Protein AF-A0A3D0QG97-F1 (afdb_monomer_lite)

Secondary structure (DSSP, 8-state):
-HHHHHHHHHHHHHHT-PPPPPGGG-TT--S-----SS-----S----S--SEEEEEE-TTS-EEEEEGGGTEEEEE-TT--EEEEEE-SS---

Structure (mmCIF, N/CA/C/O backbone):
data_AF-A0A3D0QG97-F1
#
_entry.id   AF-A0A3D0QG97-F1
#
loop_
_atom_site.group_PDB
_atom_site.id
_atom_site.type_symbol
_atom_site.label_atom_id
_atom_site.label_alt_id
_atom_site.label_comp_id
_atom_site.label_asym_id
_atom_site.label_entity_id
_atom_site.label_seq_id
_atom_site.pdbx_PDB_ins_code
_atom_site.Cartn_x
_atom_site.Cartn_y
_atom_site.Cartn_z
_atom_site.occupancy
_atom_site.B_iso_or_equiv
_atom_site.auth_seq_id
_atom_site.auth_comp_id
_atom_site.auth_asym_id
_atom_site.auth_atom_id
_atom_site.pdbx_PDB_model_num
ATOM 1 N N . MET A 1 1 ? -4.471 5.896 53.898 1.00 71.31 1 MET A N 1
ATOM 2 C CA . MET A 1 1 ? -3.628 6.039 52.689 1.00 71.31 1 MET A CA 1
ATOM 3 C C . MET A 1 1 ? -3.124 4.695 52.164 1.00 71.31 1 MET A C 1
ATOM 5 O O . MET A 1 1 ? -3.542 4.324 51.081 1.00 71.31 1 MET A O 1
ATOM 9 N N . ILE A 1 2 ? -2.336 3.915 52.919 1.00 81.88 2 ILE A N 1
ATOM 10 C CA . ILE A 1 2 ? -1.794 2.611 52.456 1.00 81.88 2 ILE A CA 1
ATOM 11 C C . ILE A 1 2 ? -2.882 1.581 52.089 1.00 81.88 2 ILE A C 1
ATOM 13 O O . ILE A 1 2 ? -2.804 0.962 51.035 1.00 81.88 2 ILE A O 1
ATOM 17 N N . ARG A 1 3 ? -3.945 1.443 52.898 1.00 79.31 3 ARG A N 1
ATOM 18 C CA . ARG A 1 3 ? -5.080 0.546 52.585 1.00 79.31 3 ARG A CA 1
ATOM 19 C C . ARG A 1 3 ? -5.776 0.894 51.265 1.00 79.31 3 ARG A C 1
ATOM 21 O O . ARG A 1 3 ? -6.115 0.001 50.503 1.00 79.31 3 ARG A O 1
ATOM 28 N N . SER A 1 4 ? -5.955 2.182 50.992 1.00 77.00 4 SER A N 1
ATOM 29 C CA . SER A 1 4 ? -6.586 2.672 49.763 1.00 77.00 4 SER A CA 1
ATOM 30 C C . SER A 1 4 ? -5.725 2.374 48.529 1.00 77.00 4 SER A C 1
ATOM 32 O O . SER A 1 4 ? -6.261 2.021 47.486 1.00 77.00 4 SER A O 1
ATOM 34 N N . ILE A 1 5 ? -4.395 2.444 48.673 1.00 87.12 5 ILE A N 1
ATOM 35 C CA . ILE A 1 5 ? -3.435 2.088 47.617 1.00 87.12 5 ILE A CA 1
ATOM 36 C C . ILE A 1 5 ? -3.466 0.581 47.333 1.00 87.12 5 ILE A C 1
ATOM 38 O O . ILE A 1 5 ? -3.529 0.189 46.174 1.00 87.12 5 ILE A O 1
ATOM 42 N N . LEU A 1 6 ? -3.484 -0.266 48.368 1.00 88.12 6 LEU A N 1
ATOM 43 C CA . LEU A 1 6 ? -3.579 -1.724 48.203 1.00 88.12 6 LEU A CA 1
ATOM 44 C C . LEU A 1 6 ? -4.867 -2.151 47.491 1.00 88.12 6 LEU A C 1
ATOM 46 O O . LEU A 1 6 ? -4.828 -3.023 46.629 1.00 88.12 6 LEU A O 1
ATOM 50 N N . ILE A 1 7 ? -5.996 -1.520 47.822 1.00 89.75 7 ILE A N 1
ATOM 51 C CA . ILE A 1 7 ? -7.278 -1.796 47.164 1.00 89.75 7 ILE A CA 1
ATOM 52 C C . ILE A 1 7 ? -7.218 -1.379 45.690 1.00 89.75 7 ILE A C 1
ATOM 54 O O . ILE A 1 7 ? -7.586 -2.169 44.828 1.00 89.75 7 ILE A O 1
ATOM 58 N N . ALA A 1 8 ? -6.698 -0.186 45.384 1.00 89.19 8 ALA A N 1
ATOM 59 C CA . ALA A 1 8 ? -6.562 0.285 44.006 1.00 89.19 8 ALA A CA 1
ATOM 60 C C . ALA A 1 8 ? -5.628 -0.606 43.167 1.00 89.19 8 ALA A C 1
ATOM 62 O O . ALA A 1 8 ? -5.947 -0.924 42.024 1.00 89.19 8 ALA A O 1
ATOM 63 N N . LEU A 1 9 ? -4.510 -1.061 43.746 1.00 86.81 9 LEU A N 1
ATOM 64 C CA . LEU A 1 9 ? -3.568 -1.964 43.083 1.00 86.81 9 LEU A CA 1
ATOM 65 C C . LEU A 1 9 ? -4.200 -3.335 42.804 1.00 86.81 9 LEU A C 1
ATOM 67 O O . LEU A 1 9 ? -4.008 -3.891 41.730 1.00 86.81 9 LEU A O 1
ATOM 71 N N . CYS A 1 10 ? -4.988 -3.854 43.750 1.00 85.38 10 CYS A N 1
ATOM 72 C CA . CYS A 1 10 ? -5.704 -5.119 43.600 1.00 85.38 10 CYS A CA 1
ATOM 73 C C . CYS A 1 10 ? -6.783 -5.031 42.508 1.00 85.38 10 CYS A C 1
ATOM 75 O O . CYS A 1 10 ? -6.902 -5.931 41.683 1.00 85.38 10 CYS A O 1
ATOM 77 N N . VAL A 1 11 ? -7.515 -3.913 42.441 1.00 85.62 11 VAL A N 1
ATOM 78 C CA . VAL A 1 11 ? -8.505 -3.654 41.382 1.00 85.62 11 VAL A CA 1
ATOM 79 C C . VAL A 1 11 ? -7.838 -3.548 40.009 1.00 85.62 11 VAL A C 1
ATOM 81 O O . VAL A 1 11 ? -8.331 -4.144 39.058 1.00 85.62 11 VAL A O 1
ATOM 84 N N . LEU A 1 12 ? -6.697 -2.859 39.904 1.00 81.00 12 LEU A N 1
ATOM 85 C CA . LEU A 1 12 ? -5.899 -2.801 38.672 1.00 81.00 12 LEU A CA 1
ATOM 86 C C . LEU A 1 12 ? -5.421 -4.189 38.231 1.00 81.00 12 LEU A C 1
ATOM 88 O O . LEU A 1 12 ? -5.497 -4.511 37.051 1.00 81.00 12 LEU A O 1
ATOM 92 N N . PHE A 1 13 ? -4.968 -5.017 39.173 1.00 78.44 13 PHE A N 1
ATOM 93 C CA . PHE A 1 13 ? -4.485 -6.368 38.883 1.00 78.44 13 PHE A CA 1
ATOM 94 C C . PHE A 1 13 ? -5.611 -7.301 38.421 1.00 78.44 13 PHE A C 1
ATOM 96 O O . PHE A 1 13 ? -5.426 -8.078 37.491 1.00 78.44 13 PHE A O 1
ATOM 103 N N . LEU A 1 14 ? -6.793 -7.195 39.034 1.00 75.25 14 LEU A N 1
ATOM 104 C CA . LEU A 1 14 ? -7.969 -7.982 38.658 1.00 75.25 14 LEU A CA 1
ATOM 105 C C . LEU A 1 14 ? -8.598 -7.501 37.339 1.00 75.25 14 LEU A C 1
ATOM 107 O O . LEU A 1 14 ? -9.099 -8.319 36.576 1.00 75.25 14 LEU A O 1
ATOM 111 N N . ALA A 1 15 ? -8.532 -6.201 37.035 1.00 76.00 15 ALA A N 1
ATOM 112 C CA . ALA A 1 15 ? -8.995 -5.635 35.765 1.00 76.00 15 ALA A CA 1
ATOM 113 C C . ALA A 1 15 ? -8.012 -5.856 34.594 1.00 76.00 15 ALA A C 1
ATOM 115 O O . ALA A 1 15 ? -8.378 -5.670 33.434 1.00 76.00 15 ALA A O 1
ATOM 116 N N . ALA A 1 16 ? -6.767 -6.257 34.877 1.00 72.06 16 ALA A N 1
ATOM 117 C CA . ALA A 1 16 ? -5.757 -6.551 33.860 1.00 72.06 16 ALA A CA 1
ATOM 118 C C . ALA A 1 16 ? -5.941 -7.924 33.182 1.00 72.06 16 ALA A C 1
ATOM 120 O O . ALA A 1 16 ? -5.243 -8.212 32.209 1.00 72.06 16 ALA A O 1
ATOM 121 N N . CYS A 1 17 ? -6.885 -8.754 33.642 1.00 73.62 17 CYS A N 1
ATOM 122 C CA . CYS A 1 17 ? -7.338 -9.921 32.887 1.00 73.62 17 CYS A CA 1
ATOM 123 C C . CYS A 1 17 ? -8.131 -9.456 31.660 1.00 73.62 17 CYS A C 1
ATOM 125 O O . CYS A 1 17 ? -9.348 -9.311 31.705 1.00 73.62 17 CYS A O 1
ATOM 127 N N . GLN A 1 18 ? -7.426 -9.186 30.566 1.00 68.88 18 GLN A N 1
ATOM 128 C CA . GLN A 1 18 ? -8.042 -8.995 29.260 1.00 68.88 18 GLN A CA 1
ATOM 129 C C . GLN A 1 18 ? -8.320 -10.377 28.660 1.00 68.88 18 GLN A C 1
ATOM 131 O O . GLN A 1 18 ? -7.426 -11.227 28.619 1.00 68.88 18 GLN A O 1
ATOM 136 N N . GLU A 1 19 ? -9.554 -10.621 28.224 1.00 71.12 19 GLU A N 1
ATOM 137 C CA . GLU A 1 19 ? -9.879 -11.849 27.501 1.00 71.12 19 GLU A CA 1
ATOM 138 C C . GLU A 1 19 ? -9.208 -11.863 26.121 1.00 71.12 19 GLU A C 1
ATOM 140 O O . GLU A 1 19 ? -8.897 -10.824 25.533 1.00 71.12 19 GLU A O 1
ATOM 145 N N . LYS A 1 20 ? -8.951 -13.067 25.600 1.00 68.94 20 LYS A N 1
ATOM 146 C CA . LYS A 1 20 ? -8.435 -13.237 24.242 1.00 68.94 20 LYS A CA 1
ATOM 147 C C . LYS A 1 20 ? -9.474 -12.681 23.266 1.00 68.94 20 LYS A C 1
ATOM 149 O O . LYS A 1 20 ? -10.624 -13.099 23.315 1.00 68.94 20 LYS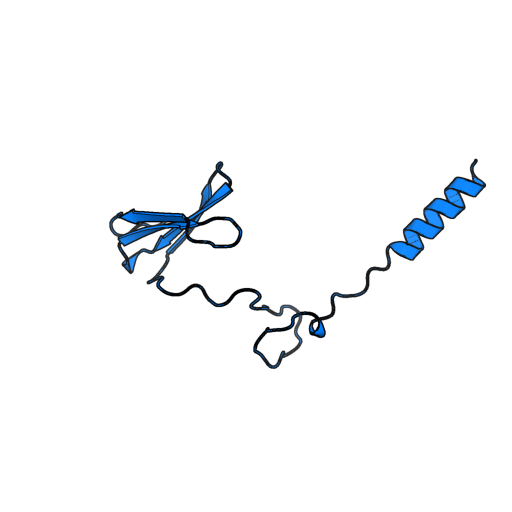 A O 1
ATOM 154 N N . PHE A 1 21 ? -9.050 -11.781 22.378 1.00 72.25 21 PHE A N 1
ATOM 155 C CA . PHE A 1 21 ? -9.891 -11.238 21.310 1.00 72.25 21 PHE A CA 1
ATOM 156 C C . PHE A 1 21 ? -10.629 -12.371 20.576 1.00 72.25 21 PHE A C 1
ATOM 158 O O . PHE A 1 21 ? -9.983 -13.285 20.047 1.00 72.25 21 PHE A O 1
ATOM 165 N N . SER A 1 22 ? -11.966 -12.334 20.592 1.00 72.06 22 SER A N 1
ATOM 166 C CA . SER A 1 22 ? -12.790 -13.350 19.939 1.00 72.06 22 SER A CA 1
ATOM 167 C C . SER A 1 22 ? -12.831 -13.093 18.439 1.00 72.06 22 SER A C 1
ATOM 169 O O . SER A 1 22 ? -13.207 -12.015 17.985 1.00 72.06 22 SER A O 1
ATOM 171 N N . LEU A 1 23 ? -12.468 -14.102 17.649 1.00 71.19 23 LEU A N 1
ATOM 172 C CA . LEU A 1 23 ? -12.497 -14.000 16.189 1.00 71.19 23 LEU A CA 1
ATOM 173 C C . LEU A 1 23 ? -13.925 -13.920 15.634 1.00 71.19 23 LEU A C 1
ATOM 175 O O . LEU A 1 23 ? -14.108 -13.438 14.520 1.00 71.19 23 LEU A O 1
ATOM 179 N N . ASP A 1 24 ? -14.926 -14.327 16.420 1.00 71.94 24 ASP A N 1
ATOM 180 C CA . ASP A 1 24 ? -16.342 -14.236 16.052 1.00 71.94 24 ASP A CA 1
ATOM 181 C C . ASP A 1 24 ? -16.815 -12.775 15.903 1.00 71.94 24 ASP A C 1
ATOM 183 O O . ASP A 1 24 ? -17.810 -12.507 15.231 1.00 71.94 24 ASP A O 1
ATOM 187 N N . GLU A 1 25 ? -16.090 -11.816 16.493 1.00 73.38 25 GLU A N 1
ATOM 188 C CA . GLU A 1 25 ? -16.379 -10.378 16.398 1.00 73.38 25 GLU A CA 1
ATOM 189 C C . GLU A 1 25 ? -15.951 -9.762 15.052 1.00 73.38 25 GLU A C 1
ATOM 191 O O . GLU A 1 25 ? -16.393 -8.666 14.701 1.00 73.38 25 GLU A O 1
ATOM 196 N N . LEU A 1 26 ? -15.136 -10.463 14.253 1.00 72.69 26 LEU A N 1
ATOM 197 C CA . LEU A 1 26 ? -14.735 -10.036 12.908 1.00 72.69 26 LEU A CA 1
ATOM 198 C C . LEU A 1 26 ? -15.840 -10.351 11.886 1.00 72.69 26 LEU A C 1
ATOM 200 O O . LEU A 1 26 ? -15.708 -11.220 11.020 1.00 72.69 26 LEU A O 1
ATOM 204 N N . ALA A 1 27 ? -16.955 -9.627 11.971 1.00 55.41 27 ALA A N 1
ATOM 205 C CA . ALA A 1 27 ? -18.036 -9.711 10.996 1.00 55.41 27 ALA A CA 1
ATOM 206 C C . ALA A 1 27 ? -17.529 -9.335 9.587 1.00 55.4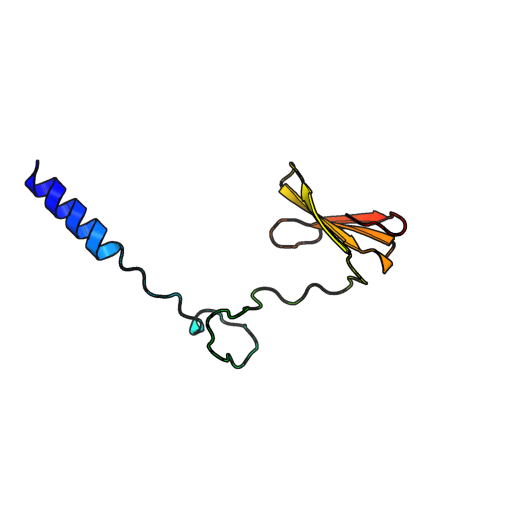1 27 ALA A C 1
ATOM 208 O O . ALA A 1 27 ? -17.226 -8.176 9.313 1.00 55.41 27 ALA A O 1
ATOM 209 N N . GLY A 1 28 ? -17.448 -10.317 8.683 1.00 56.12 28 GLY A N 1
ATOM 210 C CA . GLY A 1 28 ? -17.063 -10.113 7.278 1.00 56.12 28 GLY A CA 1
ATOM 211 C C . GLY A 1 28 ? -15.777 -10.815 6.840 1.00 56.12 28 GLY A C 1
ATOM 212 O O . GLY A 1 28 ? -15.517 -10.879 5.638 1.00 56.12 28 GLY A O 1
ATOM 213 N N . ALA A 1 29 ? -15.017 -11.408 7.765 1.00 55.41 29 ALA A N 1
ATOM 214 C CA . ALA A 1 29 ? -13.889 -12.255 7.406 1.00 55.41 29 ALA A CA 1
ATOM 215 C C . ALA A 1 29 ? -14.408 -13.530 6.716 1.00 55.41 29 ALA A C 1
ATOM 217 O O . ALA A 1 29 ? -14.937 -14.450 7.341 1.00 55.41 29 ALA A O 1
ATOM 218 N N . ARG A 1 30 ? -14.302 -13.584 5.386 1.00 57.03 30 ARG A N 1
ATOM 219 C CA . ARG A 1 30 ? -14.519 -14.821 4.634 1.00 57.03 30 ARG A CA 1
ATOM 220 C C . ARG A 1 30 ? -13.376 -15.767 4.979 1.00 57.03 30 ARG A C 1
ATOM 222 O O . ARG A 1 30 ? -12.297 -15.570 4.442 1.00 57.03 30 ARG A O 1
ATOM 229 N N . THR A 1 31 ? -13.586 -16.770 5.834 1.00 57.44 31 THR A N 1
ATOM 230 C CA . THR A 1 31 ? -12.951 -18.105 5.737 1.00 57.44 31 THR A CA 1
ATOM 231 C C . THR A 1 31 ? -13.277 -18.998 6.934 1.00 57.44 31 THR A C 1
ATOM 233 O O . THR A 1 31 ? -13.431 -18.561 8.066 1.00 57.44 31 THR A O 1
ATOM 236 N N . THR A 1 32 ? -13.364 -20.298 6.669 1.00 58.69 32 THR A N 1
ATOM 237 C CA . THR A 1 32 ? -13.225 -21.365 7.661 1.00 58.69 32 THR A CA 1
ATOM 238 C C . THR A 1 32 ? -11.808 -21.326 8.239 1.00 58.69 32 THR A C 1
ATOM 240 O O . THR A 1 32 ? -10.847 -21.600 7.520 1.00 58.69 32 THR A O 1
ATOM 243 N N . PHE A 1 33 ? -11.669 -20.970 9.514 1.00 62.94 33 PHE A N 1
ATOM 244 C CA . PHE A 1 33 ? -10.371 -20.843 10.176 1.00 62.94 33 PHE A CA 1
ATOM 245 C C . PHE A 1 33 ? -9.823 -22.204 10.621 1.00 62.94 33 PHE A C 1
ATOM 247 O O . PHE A 1 33 ? -10.506 -22.963 11.308 1.00 62.94 33 PHE A O 1
ATOM 254 N N . VAL A 1 34 ? -8.567 -22.501 10.273 1.00 63.44 34 VAL A N 1
ATOM 255 C CA . VAL A 1 34 ? -7.788 -23.575 10.907 1.00 63.44 34 VAL A CA 1
ATOM 256 C C . VAL A 1 34 ? -6.941 -22.919 11.988 1.00 63.44 34 VAL A C 1
ATOM 258 O O . VAL A 1 34 ? -6.022 -22.164 11.685 1.00 63.44 34 VAL A O 1
ATOM 261 N N . VAL A 1 35 ? -7.288 -23.161 13.250 1.00 64.25 35 VAL A N 1
ATOM 262 C CA . VAL A 1 35 ? -6.591 -22.570 14.397 1.00 64.25 35 VAL A CA 1
ATOM 263 C C . VAL A 1 35 ? -5.183 -23.166 14.497 1.00 64.25 35 VAL A C 1
ATOM 265 O O . VAL A 1 35 ? -5.030 -24.353 14.779 1.00 64.25 35 VAL A O 1
ATOM 268 N N . GLY A 1 36 ? -4.164 -22.335 14.277 1.00 69.69 36 GLY A N 1
ATOM 269 C CA . GLY A 1 36 ? -2.750 -22.628 14.535 1.00 69.69 36 GLY A CA 1
ATOM 270 C C . GLY A 1 36 ? -2.049 -21.441 15.211 1.00 69.69 36 GLY A C 1
ATOM 271 O O . GLY A 1 36 ? -2.661 -20.388 15.395 1.00 69.69 36 GLY A O 1
ATOM 272 N N . ASP A 1 37 ? -0.768 -21.590 15.563 1.00 70.19 37 ASP A N 1
ATOM 273 C CA . ASP A 1 37 ? 0.003 -20.587 16.328 1.00 70.19 37 ASP A CA 1
ATOM 274 C C . ASP A 1 37 ? 0.148 -19.225 15.619 1.00 70.19 37 ASP A C 1
ATOM 276 O O . ASP A 1 37 ? 0.386 -18.202 16.256 1.00 70.19 37 ASP A O 1
ATOM 280 N N . THR A 1 38 ? -0.015 -19.173 14.295 1.00 72.50 38 THR A N 1
ATOM 281 C CA . THR A 1 38 ? -0.090 -17.926 13.521 1.00 72.50 38 THR A CA 1
ATOM 282 C C . THR A 1 38 ? -1.227 -18.044 12.517 1.00 72.50 38 THR A C 1
ATOM 284 O O . THR A 1 38 ? -1.191 -18.894 11.632 1.00 72.50 38 THR A O 1
ATOM 287 N N . THR A 1 39 ? -2.248 -17.200 12.662 1.00 72.00 39 THR A N 1
ATOM 288 C CA . THR A 1 39 ? -3.391 -17.131 11.742 1.00 72.00 39 THR A CA 1
ATOM 289 C C . THR A 1 39 ? -3.438 -15.734 11.142 1.00 72.00 39 THR A C 1
ATOM 291 O O . THR A 1 39 ? -3.543 -14.750 11.872 1.00 72.00 39 THR A O 1
ATOM 294 N N . TYR A 1 40 ? -3.345 -15.646 9.817 1.00 69.69 40 TYR A N 1
ATOM 295 C CA . TYR A 1 40 ? -3.520 -14.388 9.100 1.00 69.69 40 TYR A CA 1
ATOM 296 C C . TYR A 1 40 ? -5.011 -14.140 8.883 1.00 69.69 40 TYR A C 1
ATOM 298 O O . TYR A 1 40 ? -5.716 -14.996 8.353 1.00 69.69 40 TYR A O 1
ATOM 306 N N . LEU A 1 41 ? -5.478 -12.9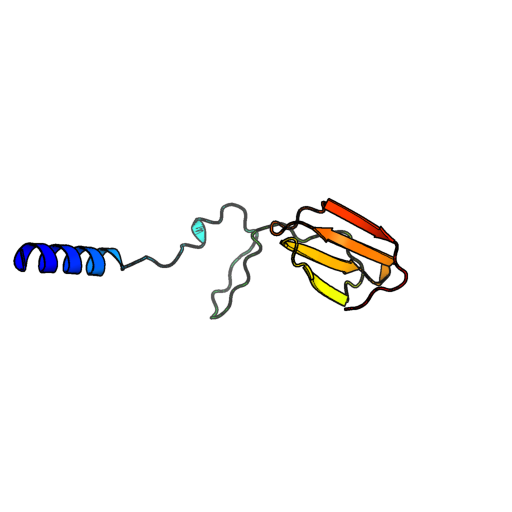72 9.317 1.00 72.12 41 LEU A N 1
ATOM 307 C CA . LEU A 1 41 ? -6.852 -12.517 9.144 1.00 72.12 41 LEU A CA 1
ATOM 308 C C . LEU A 1 41 ? -6.857 -11.394 8.117 1.00 72.12 41 LEU A C 1
ATOM 310 O O . LEU A 1 41 ? -6.177 -10.382 8.284 1.00 72.12 41 LEU A O 1
ATOM 314 N N . GLU A 1 42 ? -7.630 -11.577 7.058 1.00 72.56 42 GLU A N 1
ATOM 315 C CA . GLU A 1 42 ? -7.852 -10.548 6.054 1.00 72.56 42 GL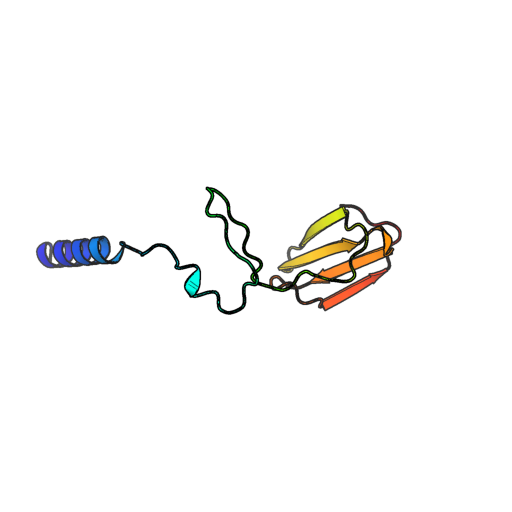U A CA 1
ATOM 316 C C . GLU A 1 42 ? -8.927 -9.578 6.567 1.00 72.56 42 GLU A C 1
ATOM 318 O O . GLU A 1 42 ? -10.122 -9.859 6.506 1.00 72.56 42 GLU A O 1
ATOM 323 N N . ILE A 1 43 ? -8.491 -8.462 7.163 1.00 69.19 43 ILE A N 1
ATOM 324 C CA . ILE A 1 43 ? -9.380 -7.440 7.756 1.00 69.19 43 ILE A CA 1
ATOM 325 C C . ILE A 1 43 ? -9.868 -6.438 6.687 1.00 69.19 43 ILE A C 1
ATOM 327 O O . ILE A 1 43 ? -10.948 -5.864 6.813 1.00 69.19 43 ILE A O 1
ATOM 331 N N . VAL A 1 44 ? -9.091 -6.249 5.616 1.00 68.31 44 VAL A N 1
ATOM 332 C CA . VAL A 1 44 ? -9.393 -5.392 4.456 1.00 68.31 44 VAL A CA 1
ATOM 333 C C . VAL A 1 44 ? -9.272 -6.270 3.207 1.00 68.31 44 VAL A C 1
ATOM 335 O O . VAL A 1 44 ? -8.344 -7.079 3.177 1.00 68.31 44 VAL A O 1
ATOM 338 N N . PRO A 1 45 ? -10.172 -6.162 2.205 1.00 71.50 45 PRO A N 1
ATOM 339 C CA . PRO A 1 45 ? -10.054 -6.927 0.963 1.00 71.50 45 PRO A CA 1
ATOM 340 C C . PRO A 1 45 ? -8.663 -6.768 0.331 1.00 71.50 45 PRO A C 1
ATOM 342 O O . PRO A 1 45 ? -8.005 -5.742 0.548 1.00 71.50 45 PRO A O 1
ATOM 345 N N . PRO A 1 46 ? -8.225 -7.746 -0.476 1.00 75.88 46 PRO A N 1
ATOM 346 C CA . PRO A 1 46 ? -6.885 -7.726 -1.031 1.00 75.88 46 PRO A CA 1
ATOM 347 C C . PRO A 1 46 ? -6.731 -6.511 -1.950 1.00 75.88 46 PRO A C 1
ATOM 349 O O . PRO A 1 46 ? -7.652 -6.137 -2.682 1.00 75.88 46 PRO A O 1
ATOM 352 N N . TYR A 1 47 ? -5.569 -5.857 -1.895 1.00 82.38 47 TYR A N 1
ATOM 353 C CA . TYR A 1 47 ? -5.289 -4.735 -2.784 1.00 82.38 47 TYR A CA 1
ATOM 354 C C . TYR A 1 47 ? -5.132 -5.235 -4.219 1.00 82.38 47 TYR A C 1
ATOM 356 O O . TYR A 1 47 ? -4.188 -5.953 -4.544 1.00 82.38 47 TYR A O 1
ATOM 364 N N . GLU A 1 48 ? -6.042 -4.809 -5.085 1.00 88.81 48 GLU A N 1
ATOM 365 C CA . GLU A 1 48 ? -6.044 -5.180 -6.497 1.00 88.81 48 GLU A CA 1
ATOM 366 C C . GLU A 1 48 ? -5.209 -4.218 -7.356 1.00 88.81 48 GLU A C 1
ATOM 368 O O . GLU A 1 48 ? -4.970 -3.058 -7.011 1.00 88.81 48 GLU A O 1
ATOM 373 N N . GLY A 1 49 ? -4.796 -4.687 -8.535 1.00 92.81 49 GLY A N 1
ATOM 374 C CA . GLY A 1 49 ? -4.180 -3.844 -9.567 1.00 92.81 49 GLY A CA 1
ATOM 375 C C . GLY A 1 49 ? -2.678 -3.584 -9.413 1.00 92.81 49 GLY A C 1
ATOM 376 O O . GLY A 1 49 ? -2.123 -2.828 -10.212 1.00 92.81 49 GLY A O 1
ATOM 377 N N . PHE A 1 50 ? -2.012 -4.206 -8.440 1.00 95.88 50 PHE A N 1
ATOM 378 C CA . PHE A 1 50 ? -0.551 -4.311 -8.400 1.00 95.88 50 PHE A CA 1
ATOM 379 C C . PHE A 1 50 ? -0.053 -5.395 -9.368 1.00 95.88 50 PHE A C 1
ATOM 381 O O . PHE A 1 50 ? -0.739 -6.385 -9.617 1.00 95.88 50 PHE A O 1
ATOM 388 N N . ASN A 1 51 ? 1.146 -5.220 -9.921 1.00 97.06 51 ASN A N 1
ATOM 389 C CA . ASN A 1 51 ? 1.769 -6.153 -10.854 1.00 97.06 51 ASN A CA 1
ATOM 390 C C . ASN A 1 51 ? 3.261 -6.278 -10.533 1.00 97.06 51 ASN A C 1
ATOM 392 O O . ASN A 1 51 ? 4.056 -5.393 -10.853 1.00 97.06 51 ASN A O 1
ATOM 396 N N . GLU A 1 52 ? 3.619 -7.389 -9.885 1.00 96.06 52 GLU A N 1
ATOM 397 C CA . GLU A 1 52 ? 4.948 -7.621 -9.305 1.00 96.06 52 GLU A CA 1
ATOM 398 C C . GLU A 1 52 ? 5.445 -6.398 -8.514 1.00 96.06 52 GLU A C 1
ATOM 400 O O . GLU A 1 52 ? 6.389 -5.729 -8.935 1.00 96.06 52 GLU A O 1
ATOM 405 N N . PRO A 1 53 ? 4.801 -6.051 -7.383 1.00 96.62 53 PRO A N 1
ATOM 406 C CA . PRO A 1 53 ? 5.356 -5.058 -6.479 1.00 96.62 53 PRO A CA 1
ATOM 407 C C . PRO A 1 53 ? 6.607 -5.631 -5.799 1.00 96.62 53 PRO A C 1
ATOM 409 O O . PRO A 1 53 ? 6.556 -6.711 -5.215 1.00 96.62 53 PRO A O 1
ATOM 412 N N . HIS A 1 54 ? 7.740 -4.931 -5.886 1.00 96.75 54 HIS A N 1
ATOM 413 C CA . HIS A 1 54 ? 9.020 -5.436 -5.364 1.00 96.75 54 HIS A CA 1
ATOM 414 C C . HIS A 1 54 ? 9.395 -4.870 -3.994 1.00 96.75 54 HIS A C 1
ATOM 416 O O . HIS A 1 54 ? 10.236 -5.446 -3.309 1.00 96.75 54 HIS A O 1
ATOM 422 N N . GLY A 1 55 ? 8.804 -3.748 -3.585 1.00 95.69 55 GLY A N 1
ATOM 423 C CA . GLY A 1 55 ? 9.206 -3.081 -2.355 1.00 95.69 55 GLY A CA 1
ATOM 424 C C . GLY A 1 55 ? 8.148 -2.148 -1.798 1.00 95.69 55 GLY A C 1
ATOM 425 O O . GLY A 1 55 ? 7.333 -1.597 -2.540 1.00 95.69 55 GLY A O 1
ATOM 426 N N . ILE A 1 56 ? 8.190 -1.969 -0.481 1.00 96.19 56 ILE A N 1
ATOM 427 C CA . ILE A 1 56 ? 7.355 -1.038 0.271 1.00 96.19 56 ILE A CA 1
ATOM 428 C C . ILE A 1 56 ? 8.218 -0.302 1.295 1.00 96.19 56 ILE A C 1
ATOM 430 O O . ILE A 1 56 ? 9.066 -0.904 1.951 1.00 96.19 56 ILE A O 1
ATOM 434 N N . LEU A 1 57 ? 8.003 1.003 1.430 1.00 96.12 57 LEU A N 1
ATOM 435 C CA . LEU A 1 57 ? 8.693 1.851 2.399 1.00 96.12 57 LEU A CA 1
ATOM 436 C C . LEU A 1 57 ? 7.730 2.871 3.006 1.00 96.12 57 LEU A C 1
ATOM 438 O O . LEU A 1 57 ? 6.834 3.369 2.329 1.00 96.12 57 LEU A O 1
ATOM 442 N N . MET A 1 58 ? 7.917 3.181 4.288 1.00 96.81 58 MET A N 1
ATOM 443 C CA . MET A 1 58 ? 7.200 4.258 4.967 1.00 96.81 58 MET A CA 1
ATOM 444 C C . MET A 1 58 ? 8.070 5.514 4.959 1.00 96.81 58 MET A C 1
ATOM 446 O O . MET A 1 58 ? 9.217 5.477 5.405 1.00 96.81 58 MET A O 1
ATOM 450 N N . GLY A 1 59 ? 7.536 6.619 4.446 1.00 94.69 59 GLY A N 1
ATOM 451 C CA . GLY A 1 59 ? 8.207 7.912 4.478 1.00 94.69 59 GLY A CA 1
ATOM 452 C C . GLY A 1 59 ? 8.103 8.596 5.844 1.00 94.69 59 GLY A C 1
ATOM 453 O O . GLY A 1 59 ? 7.254 8.272 6.676 1.00 94.69 59 GLY A O 1
ATOM 454 N N . ASN A 1 60 ? 8.940 9.614 6.064 1.00 96.62 60 ASN A N 1
ATOM 455 C CA . ASN A 1 60 ? 8.875 10.466 7.265 1.00 96.62 60 ASN A CA 1
ATOM 456 C C . ASN A 1 60 ? 7.569 11.282 7.352 1.00 96.62 60 ASN A C 1
ATOM 458 O O . ASN A 1 60 ? 7.220 11.800 8.411 1.00 96.62 60 ASN A O 1
ATOM 462 N N . ASP A 1 61 ? 6.851 11.387 6.237 1.00 96.50 61 ASP A N 1
ATOM 463 C CA . ASP A 1 61 ? 5.508 11.952 6.104 1.00 96.50 61 ASP A CA 1
ATOM 464 C C . ASP A 1 61 ? 4.392 10.988 6.544 1.00 96.50 61 ASP A C 1
ATOM 466 O O . ASP A 1 61 ? 3.222 11.360 6.510 1.00 96.50 61 ASP A O 1
ATOM 470 N N . LYS A 1 62 ? 4.750 9.779 7.004 1.00 96.56 62 LYS A N 1
ATOM 471 C CA . LYS A 1 62 ? 3.832 8.706 7.420 1.00 96.56 62 LYS A CA 1
ATOM 472 C C . LYS A 1 62 ? 2.969 8.166 6.279 1.00 96.56 62 LYS A C 1
ATOM 474 O O . LYS A 1 62 ? 1.879 7.652 6.525 1.00 96.56 62 LYS A O 1
ATOM 479 N N . LEU A 1 63 ? 3.462 8.262 5.048 1.00 98.06 63 LEU A N 1
ATOM 480 C CA . LEU A 1 63 ? 2.841 7.651 3.879 1.00 98.06 63 LEU A CA 1
ATOM 481 C C . LEU A 1 63 ? 3.595 6.386 3.478 1.00 98.06 63 LEU A C 1
ATOM 483 O O . LEU A 1 63 ? 4.810 6.278 3.660 1.00 98.06 63 LEU A O 1
ATOM 487 N N . LEU A 1 64 ? 2.859 5.417 2.946 1.00 97.25 64 LEU A N 1
ATOM 488 C CA . LEU A 1 64 ? 3.409 4.200 2.370 1.00 97.25 64 LEU A CA 1
ATOM 489 C C . LEU A 1 64 ? 3.681 4.426 0.884 1.00 97.25 64 LEU A C 1
ATOM 491 O O . LEU A 1 64 ? 2.850 4.973 0.161 1.00 97.25 64 LEU A O 1
ATOM 495 N N . TYR A 1 65 ? 4.838 3.970 0.426 1.00 97.56 65 TYR A N 1
ATOM 496 C CA . TYR A 1 65 ? 5.249 4.021 -0.969 1.00 97.56 65 TYR A CA 1
ATOM 497 C C . TYR A 1 65 ? 5.551 2.607 -1.447 1.00 97.56 65 TYR A C 1
ATOM 499 O O . TYR A 1 65 ? 6.427 1.941 -0.895 1.00 97.56 65 TYR A O 1
ATOM 507 N N . VAL A 1 66 ? 4.836 2.154 -2.474 1.00 97.62 66 VAL A N 1
ATOM 508 C CA . VAL A 1 66 ? 4.993 0.819 -3.063 1.00 97.62 66 VAL A CA 1
ATOM 509 C C . VAL A 1 66 ? 5.627 0.937 -4.444 1.00 97.62 66 VAL A C 1
ATOM 511 O O . VAL A 1 66 ? 5.131 1.669 -5.304 1.00 97.62 66 VAL A O 1
ATOM 514 N N . ALA A 1 67 ? 6.711 0.199 -4.668 1.00 98.25 67 ALA A N 1
ATOM 515 C CA . ALA A 1 67 ? 7.331 0.028 -5.975 1.00 98.25 67 ALA A CA 1
ATOM 516 C C . ALA A 1 67 ? 6.572 -1.045 -6.770 1.00 98.25 67 ALA A C 1
ATOM 518 O O . ALA A 1 67 ? 6.846 -2.233 -6.626 1.00 98.25 67 ALA A O 1
ATOM 519 N N . ASP A 1 68 ? 5.614 -0.622 -7.598 1.00 97.81 68 ASP A N 1
ATOM 520 C CA . ASP A 1 68 ? 4.777 -1.489 -8.436 1.00 97.81 68 ASP A CA 1
ATOM 521 C C . ASP A 1 68 ? 5.472 -1.743 -9.788 1.00 97.81 68 ASP A C 1
ATOM 523 O O . ASP A 1 68 ? 5.233 -1.060 -10.794 1.00 97.81 68 ASP A O 1
ATOM 527 N N . THR A 1 69 ? 6.446 -2.658 -9.773 1.00 98.31 69 THR A N 1
ATOM 528 C CA . THR A 1 69 ? 7.543 -2.720 -10.747 1.00 98.31 69 THR A CA 1
ATOM 529 C C . THR A 1 69 ? 7.077 -2.981 -12.173 1.00 98.31 69 THR A C 1
ATOM 531 O O . THR A 1 69 ? 7.518 -2.269 -13.082 1.00 98.31 69 THR A O 1
ATOM 534 N N . ARG A 1 70 ? 6.179 -3.951 -12.411 1.00 97.69 70 ARG A N 1
ATOM 535 C CA . ARG A 1 70 ? 5.683 -4.227 -13.774 1.00 97.69 70 ARG A CA 1
ATOM 536 C C . ARG A 1 70 ? 4.624 -3.243 -14.259 1.00 97.69 70 ARG A C 1
ATOM 538 O O . ARG A 1 70 ? 4.363 -3.202 -15.459 1.00 97.69 70 ARG A O 1
ATOM 545 N N . ASN A 1 71 ? 4.096 -2.394 -13.382 1.00 98.00 71 ASN A N 1
ATOM 546 C CA . ASN A 1 71 ? 3.231 -1.279 -13.769 1.00 98.00 71 ASN A CA 1
ATOM 547 C C . ASN A 1 71 ? 3.986 0.047 -13.960 1.00 98.00 71 ASN A C 1
ATOM 549 O O . ASN A 1 71 ? 3.356 1.055 -14.276 1.00 98.00 71 ASN A O 1
ATOM 553 N N . ASN A 1 72 ? 5.317 0.072 -13.807 1.00 98.00 72 ASN A N 1
ATOM 554 C CA . ASN A 1 72 ? 6.147 1.271 -13.982 1.00 98.00 72 ASN A CA 1
ATOM 555 C C . ASN A 1 72 ? 5.641 2.487 -13.181 1.00 98.00 72 ASN A C 1
ATOM 557 O O . ASN A 1 72 ? 5.567 3.612 -13.696 1.00 98.00 72 ASN A O 1
ATOM 561 N N . ARG A 1 73 ? 5.287 2.271 -11.911 1.00 98.31 73 ARG A N 1
ATOM 562 C CA . ARG A 1 73 ? 4.824 3.344 -11.026 1.00 98.31 73 ARG A CA 1
ATOM 563 C C . ARG A 1 73 ? 5.246 3.135 -9.577 1.00 98.31 73 ARG A C 1
ATOM 565 O O . ARG A 1 73 ? 5.390 2.010 -9.110 1.00 98.31 73 ARG A O 1
ATOM 572 N N . ILE A 1 74 ? 5.386 4.245 -8.863 1.00 98.12 74 ILE A N 1
ATOM 573 C CA . ILE A 1 74 ? 5.322 4.282 -7.404 1.00 98.12 74 ILE A CA 1
ATOM 574 C C . ILE A 1 74 ? 3.880 4.593 -7.015 1.00 98.12 74 ILE A C 1
ATOM 576 O O . ILE A 1 74 ? 3.300 5.550 -7.536 1.00 98.12 74 ILE A O 1
ATOM 580 N N . VAL A 1 75 ? 3.307 3.802 -6.113 1.00 98.06 75 VAL A N 1
ATOM 581 C CA . VAL A 1 75 ? 1.981 4.046 -5.532 1.00 98.06 75 VAL A CA 1
ATOM 582 C C . VAL A 1 75 ? 2.166 4.641 -4.142 1.00 98.06 75 VAL A C 1
ATOM 584 O O . VAL A 1 75 ? 2.906 4.086 -3.337 1.00 98.06 75 VAL A O 1
ATOM 587 N N . GLN A 1 76 ? 1.520 5.773 -3.878 1.00 97.81 76 GLN A N 1
ATOM 588 C CA . GLN A 1 76 ? 1.514 6.446 -2.582 1.00 97.81 76 GLN A CA 1
ATOM 589 C C . GLN A 1 76 ? 0.191 6.154 -1.877 1.00 97.81 76 GLN A C 1
ATOM 591 O O . GLN A 1 76 ? -0.879 6.315 -2.472 1.00 97.81 76 GLN A O 1
ATOM 596 N N . MET A 1 77 ? 0.259 5.728 -0.621 1.00 97.00 77 MET A N 1
ATOM 597 C CA . MET A 1 77 ? -0.892 5.290 0.164 1.00 97.00 77 MET A CA 1
ATOM 598 C C . MET A 1 77 ? -0.819 5.862 1.581 1.00 97.00 77 MET A C 1
ATOM 600 O O . MET A 1 77 ? 0.268 6.156 2.084 1.00 97.00 77 MET A O 1
ATOM 604 N N . ASP A 1 78 ? -1.965 6.013 2.236 1.00 95.50 78 ASP A N 1
ATOM 605 C CA . ASP A 1 78 ? -1.993 6.212 3.684 1.00 95.50 78 ASP A CA 1
ATOM 606 C C . ASP A 1 78 ? -1.780 4.883 4.440 1.00 95.50 78 ASP A C 1
ATOM 608 O O . ASP A 1 78 ? -1.653 3.810 3.846 1.00 95.50 78 ASP A O 1
ATOM 612 N N . ILE A 1 79 ? -1.737 4.945 5.774 1.00 92.31 79 ILE A N 1
ATOM 613 C CA . ILE A 1 79 ? -1.534 3.767 6.638 1.00 92.31 79 ILE A CA 1
ATOM 614 C C . ILE A 1 79 ? -2.731 2.807 6.683 1.00 92.31 79 ILE A C 1
ATOM 616 O O . ILE A 1 79 ? -2.573 1.671 7.122 1.00 92.31 79 ILE A O 1
ATOM 620 N N . ALA A 1 80 ? -3.915 3.253 6.255 1.00 89.31 80 ALA A N 1
ATOM 621 C CA . ALA A 1 80 ? -5.089 2.401 6.084 1.00 89.31 80 ALA A CA 1
ATOM 622 C C . ALA A 1 80 ? -5.100 1.731 4.696 1.00 89.31 80 ALA A C 1
ATOM 624 O O . ALA A 1 80 ? -5.987 0.932 4.403 1.00 89.31 80 ALA A O 1
ATOM 625 N N . GLY A 1 81 ? -4.112 2.058 3.856 1.00 89.12 81 GLY A N 1
ATOM 626 C CA . GLY A 1 81 ? -3.946 1.569 2.499 1.00 89.12 81 GLY A CA 1
ATOM 627 C C . GLY A 1 81 ? -4.848 2.242 1.468 1.00 89.12 81 GLY A C 1
ATOM 628 O O . GLY A 1 81 ? -5.007 1.7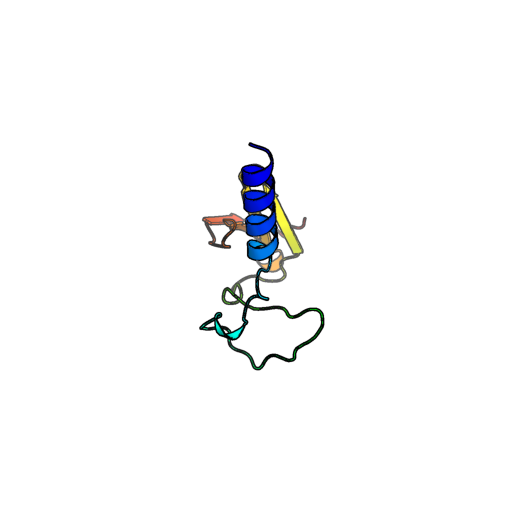30 0.360 1.00 89.12 81 GLY A O 1
ATOM 629 N N . GLN A 1 82 ? -5.422 3.405 1.774 1.00 91.88 82 GLN A N 1
ATOM 630 C CA . GLN A 1 82 ? -6.064 4.219 0.751 1.00 91.88 82 GLN A CA 1
ATOM 631 C C . GLN A 1 82 ? -5.000 4.754 -0.211 1.00 91.88 82 GLN A C 1
ATOM 633 O O . GLN A 1 82 ? -4.042 5.404 0.205 1.00 91.88 82 GLN A O 1
ATOM 638 N N . VAL A 1 83 ? -5.179 4.512 -1.512 1.00 95.00 83 VAL A N 1
ATOM 639 C CA . VAL A 1 83 ? -4.314 5.084 -2.551 1.00 95.00 83 VAL A CA 1
ATOM 640 C C . VAL A 1 83 ? -4.564 6.587 -2.643 1.00 95.00 83 VAL A C 1
ATOM 642 O O . VAL A 1 83 ? -5.665 7.021 -2.974 1.00 95.00 83 VAL A O 1
ATOM 645 N N . LEU A 1 84 ? -3.521 7.374 -2.384 1.00 97.31 84 LEU A N 1
ATOM 646 C CA . LEU A 1 84 ? -3.554 8.836 -2.457 1.00 97.31 84 LEU A CA 1
ATOM 647 C C . LEU A 1 84 ? -3.098 9.347 -3.827 1.00 97.31 84 LEU A C 1
ATOM 649 O O . LEU A 1 84 ? -3.536 10.402 -4.281 1.00 97.31 84 LEU A O 1
ATOM 653 N N . GLY A 1 85 ? -2.220 8.601 -4.500 1.00 97.19 85 GLY A N 1
ATOM 654 C CA . GLY A 1 85 ? -1.717 8.975 -5.814 1.00 97.19 85 GLY A CA 1
ATOM 655 C C . GLY A 1 85 ? -0.702 7.992 -6.380 1.00 97.19 85 GLY A C 1
ATOM 656 O O . GLY A 1 85 ? -0.284 7.034 -5.730 1.00 97.19 85 GLY A O 1
ATOM 657 N N . THR A 1 86 ? -0.291 8.240 -7.622 1.00 97.88 86 THR A N 1
ATOM 658 C CA . THR A 1 86 ? 0.732 7.442 -8.306 1.00 97.88 86 THR A CA 1
ATOM 659 C C . THR A 1 86 ? 1.697 8.329 -9.069 1.00 97.88 86 THR A C 1
ATOM 661 O O . THR A 1 86 ? 1.288 9.335 -9.650 1.00 97.88 86 THR A O 1
ATOM 664 N N . ARG A 1 87 ? 2.961 7.913 -9.148 1.00 97.56 87 ARG A N 1
ATOM 665 C CA . ARG A 1 87 ? 3.981 8.566 -9.969 1.00 97.56 87 ARG A CA 1
ATOM 666 C C . ARG A 1 87 ? 4.612 7.571 -10.929 1.00 97.56 87 ARG A C 1
ATOM 668 O O . ARG A 1 87 ? 5.122 6.545 -10.492 1.00 97.56 87 ARG A O 1
ATOM 675 N N . SER A 1 88 ? 4.625 7.894 -12.219 1.00 97.75 88 SER A N 1
ATOM 676 C CA . SER A 1 88 ? 5.292 7.064 -13.223 1.00 97.75 88 SER A CA 1
ATOM 677 C C . SER A 1 88 ? 6.799 7.031 -12.982 1.00 97.75 88 SER A C 1
ATOM 679 O O . SER A 1 88 ? 7.449 8.071 -12.858 1.00 97.75 88 SER A O 1
ATOM 681 N N . MET A 1 89 ? 7.354 5.827 -12.923 1.00 95.88 89 MET A N 1
ATOM 682 C CA . MET A 1 89 ? 8.779 5.566 -12.761 1.00 95.88 89 MET A CA 1
ATOM 683 C C . MET A 1 89 ? 9.076 4.225 -13.419 1.00 95.88 89 MET A C 1
ATOM 685 O O . MET A 1 89 ? 8.375 3.256 -13.167 1.00 95.88 89 MET A O 1
ATOM 689 N N . VAL A 1 90 ? 10.076 4.143 -14.291 1.00 96.88 90 VAL A N 1
ATOM 690 C CA . VAL A 1 90 ? 10.350 2.895 -15.020 1.00 96.88 90 VAL A CA 1
ATOM 691 C C . VAL A 1 90 ? 10.986 1.876 -14.075 1.00 96.88 90 VAL A C 1
ATOM 693 O O . VAL A 1 90 ? 12.022 2.168 -13.484 1.00 96.88 90 VAL A O 1
ATOM 696 N N . ARG A 1 91 ? 10.369 0.691 -13.959 1.00 93.62 91 ARG A N 1
ATOM 697 C CA . ARG A 1 91 ? 10.850 -0.475 -13.188 1.00 93.62 91 ARG A CA 1
ATOM 698 C C . ARG A 1 91 ? 11.403 -0.123 -11.791 1.00 93.62 91 ARG A C 1
ATOM 700 O O . ARG A 1 91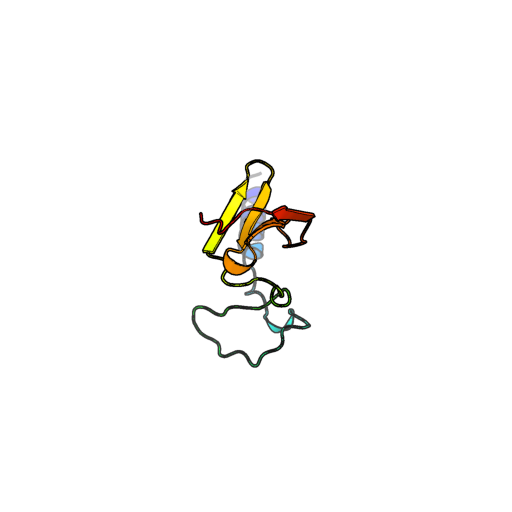 ? 12.562 -0.429 -11.508 1.00 93.62 91 ARG A O 1
ATOM 707 N N . PRO A 1 92 ? 10.612 0.528 -10.920 1.00 95.38 92 PRO A N 1
ATOM 708 C CA . PRO A 1 92 ? 11.062 0.882 -9.584 1.00 95.38 92 PRO A CA 1
ATOM 709 C C . PRO A 1 92 ? 11.342 -0.373 -8.753 1.00 95.38 92 PRO A C 1
ATOM 711 O O . PRO A 1 92 ? 10.669 -1.392 -8.908 1.00 95.38 92 PRO A O 1
ATOM 714 N N . TYR A 1 93 ? 12.318 -0.269 -7.858 1.00 91.94 93 TYR A N 1
ATOM 715 C CA . TYR A 1 93 ? 12.728 -1.290 -6.896 1.00 91.94 93 TYR A CA 1
ATOM 716 C C . TYR A 1 93 ? 13.140 -0.574 -5.599 1.00 91.94 93 TYR A C 1
ATOM 718 O O . TYR A 1 93 ? 13.547 0.590 -5.674 1.00 91.94 93 TYR A O 1
ATOM 726 N N . ALA A 1 94 ? 13.015 -1.228 -4.442 1.00 79.75 94 ALA A N 1
ATOM 727 C CA . ALA A 1 94 ? 13.410 -0.686 -3.137 1.00 79.75 94 ALA A CA 1
ATOM 728 C C . ALA A 1 94 ? 14.475 -1.567 -2.479 1.00 79.75 94 ALA A C 1
ATOM 730 O O . ALA A 1 94 ? 14.376 -2.805 -2.630 1.00 79.75 94 ALA A O 1
#

pLDDT: mean 84.17, std 13.33, range [55.41, 98.31]

Foldseek 3Di:
DVVVVVVVVVVVVVVPPDDDDDPVVLPPFPDDDDDDPDDDTCSDPDDPDQAPFADWDQDPVQWIWIQSFVVQWIFIAHPVRHTPDIDGHHRDHD

Radius of gyration: 22.06 Å; chains: 1; bounding box: 31×36×68 Å

Sequence (94 aa):
MIRSILIALCVLFLAACQEKFSLDELAGARTTFVVGDTTYLEIVPPYEGFNEPHGILMGNDKLLYVADTRNNRIVQMDIAGQVLGTRSMVRPYA